Protein AF-A0A4D7BEP0-F1 (afdb_monomer_lite)

Foldseek 3Di:
DCVVCCVVVVHDDDPVCVVVVVVVVVVVVVVVVVVVPDDDDPPDDPDDDDDD

Sequence (52 aa):
MIDALAPVLGLAIAAEFRPGVIANLQVAIRLARALDAVDLVDHDEPAPVFEA

pLDDT: mean 92.28, std 5.73, range [68.94, 97.5]

Radius of gyration: 16.18 Å; chains: 1; bounding box: 41×21×30 Å

InterPro domains:
  IPR025148 1-carboxybiuret hydrolase subunit AtzG-like [PF13318] (2-50)

Structure (mmCIF, N/CA/C/O backbone):
data_AF-A0A4D7BEP0-F1
#
_entry.id   AF-A0A4D7BEP0-F1
#
loop_
_atom_site.group_PDB
_atom_site.id
_atom_site.type_symbol
_atom_site.label_atom_id
_atom_site.label_alt_id
_atom_site.label_comp_id
_atom_site.label_asym_id
_atom_site.label_entity_id
_atom_site.label_seq_id
_atom_site.pdbx_PDB_ins_code
_atom_site.Cartn_x
_atom_site.Cartn_y
_atom_site.Cartn_z
_atom_site.occupancy
_atom_site.B_iso_or_equiv
_atom_site.auth_seq_id
_atom_site.auth_comp_id
_atom_site.auth_asym_id
_atom_site.auth_atom_id
_atom_site.pdbx_PDB_model_num
ATOM 1 N N . MET A 1 1 ? -11.928 -5.598 -1.418 1.00 68.94 1 MET A N 1
ATOM 2 C CA . MET A 1 1 ? -10.478 -5.746 -1.152 1.00 68.94 1 MET A CA 1
ATOM 3 C C . MET A 1 1 ? -10.052 -5.015 0.113 1.00 68.94 1 MET A C 1
ATOM 5 O O . MET A 1 1 ? -9.508 -5.679 0.977 1.00 68.94 1 MET A O 1
ATOM 9 N N . ILE A 1 2 ? -10.340 -3.714 0.268 1.00 85.56 2 ILE A N 1
ATOM 10 C CA . ILE A 1 2 ? -9.935 -2.931 1.457 1.00 85.56 2 ILE A CA 1
ATOM 11 C C . ILE A 1 2 ? -10.376 -3.593 2.772 1.00 85.56 2 ILE A C 1
ATOM 13 O O . ILE A 1 2 ? -9.530 -3.879 3.608 1.00 85.56 2 ILE A O 1
ATOM 17 N N . ASP A 1 3 ? -11.662 -3.932 2.918 1.00 85.44 3 ASP A N 1
ATOM 18 C CA . ASP A 1 3 ? -12.171 -4.522 4.174 1.00 85.44 3 ASP A CA 1
ATOM 19 C C . ASP A 1 3 ? -11.626 -5.926 4.454 1.00 85.44 3 ASP A C 1
ATOM 21 O O . ASP A 1 3 ? -11.610 -6.366 5.596 1.00 85.44 3 ASP A O 1
ATOM 25 N N . ALA A 1 4 ? -11.187 -6.636 3.413 1.00 90.12 4 ALA A N 1
ATOM 26 C CA . ALA A 1 4 ? -10.623 -7.973 3.551 1.00 90.12 4 ALA A CA 1
ATOM 27 C C . ALA A 1 4 ? -9.141 -7.922 3.950 1.00 90.12 4 ALA A C 1
ATOM 29 O O . ALA A 1 4 ? -8.682 -8.765 4.711 1.00 90.12 4 ALA A O 1
ATOM 30 N N . LEU A 1 5 ? -8.394 -6.932 3.447 1.00 93.25 5 LEU A N 1
ATOM 31 C CA . LEU A 1 5 ? -6.958 -6.789 3.703 1.00 93.25 5 LEU A CA 1
ATOM 32 C C . LEU A 1 5 ? -6.649 -6.005 4.978 1.00 93.25 5 LEU A C 1
ATOM 34 O O . LEU A 1 5 ? -5.627 -6.266 5.603 1.00 93.25 5 LEU A O 1
ATOM 38 N N . ALA A 1 6 ? -7.511 -5.069 5.384 1.00 92.94 6 ALA A N 1
ATOM 39 C CA . ALA A 1 6 ? -7.257 -4.252 6.567 1.00 92.94 6 ALA A CA 1
ATOM 40 C C . ALA A 1 6 ? -7.011 -5.098 7.839 1.00 92.94 6 ALA A C 1
ATOM 42 O O . ALA A 1 6 ? -5.988 -4.868 8.483 1.00 92.94 6 ALA A O 1
ATOM 43 N N . PRO A 1 7 ? -7.807 -6.144 8.154 1.00 92.88 7 PRO A N 1
ATOM 44 C CA . PRO A 1 7 ? -7.530 -7.014 9.300 1.00 92.88 7 PRO A CA 1
ATOM 45 C C . PRO A 1 7 ? -6.221 -7.800 9.171 1.00 92.88 7 PRO A C 1
ATOM 47 O O . PRO A 1 7 ? -5.507 -7.958 10.155 1.00 92.88 7 PRO A O 1
ATOM 50 N N . VAL A 1 8 ? -5.883 -8.261 7.960 1.00 96.00 8 VAL A N 1
ATOM 51 C CA . VAL A 1 8 ? -4.638 -9.006 7.688 1.00 96.00 8 VAL A CA 1
ATOM 52 C C . VAL A 1 8 ? -3.409 -8.144 7.979 1.00 96.00 8 VAL A C 1
ATOM 54 O O . VAL A 1 8 ? -2.410 -8.642 8.485 1.00 96.00 8 VAL A O 1
ATOM 57 N N . LEU A 1 9 ? -3.503 -6.842 7.704 1.00 94.56 9 LEU A N 1
ATOM 58 C CA . LEU A 1 9 ? -2.453 -5.859 7.973 1.00 94.56 9 LEU A CA 1
ATOM 59 C C . LEU A 1 9 ? -2.518 -5.277 9.398 1.00 94.56 9 LEU A C 1
ATOM 61 O O . LEU A 1 9 ? -1.740 -4.383 9.722 1.00 94.56 9 LEU A O 1
ATOM 65 N N . GLY A 1 10 ? -3.451 -5.735 10.242 1.00 95.75 10 GLY A N 1
ATOM 66 C CA . GLY A 1 10 ? -3.657 -5.202 11.593 1.00 95.75 10 GLY A CA 1
ATOM 67 C C . GLY A 1 10 ? -4.194 -3.765 11.626 1.00 95.75 10 GLY A C 1
ATOM 68 O O . GLY A 1 10 ? -4.013 -3.061 12.617 1.00 95.75 10 GLY A O 1
ATOM 69 N N . LEU A 1 11 ? -4.841 -3.311 10.550 1.00 94.38 11 LEU A N 1
ATOM 70 C CA . LEU A 1 11 ? -5.359 -1.953 10.409 1.00 94.38 11 LEU A CA 1
ATOM 71 C C . LEU A 1 11 ? -6.853 -1.894 10.740 1.00 94.38 11 LEU A C 1
ATOM 73 O O . LEU A 1 11 ? -7.665 -2.622 10.166 1.00 94.38 11 LEU A O 1
ATOM 77 N N . ALA A 1 12 ? -7.227 -0.954 11.607 1.00 93.75 12 ALA A N 1
ATOM 78 C CA . ALA A 1 12 ? -8.615 -0.566 11.825 1.00 93.75 12 ALA A CA 1
ATOM 79 C C . ALA A 1 12 ? -8.934 0.686 10.997 1.00 93.75 12 ALA A C 1
ATOM 81 O O . ALA A 1 12 ? -8.299 1.727 11.160 1.00 93.75 12 ALA A O 1
ATOM 82 N N . ILE A 1 13 ? -9.926 0.591 10.109 1.00 92.44 13 ILE A N 1
ATOM 83 C CA . ILE A 1 13 ? -10.362 1.708 9.264 1.00 92.44 13 ILE A CA 1
ATOM 84 C C . ILE A 1 13 ? -11.749 2.137 9.727 1.00 92.44 13 ILE A C 1
ATOM 86 O O . ILE A 1 13 ? -12.726 1.416 9.527 1.00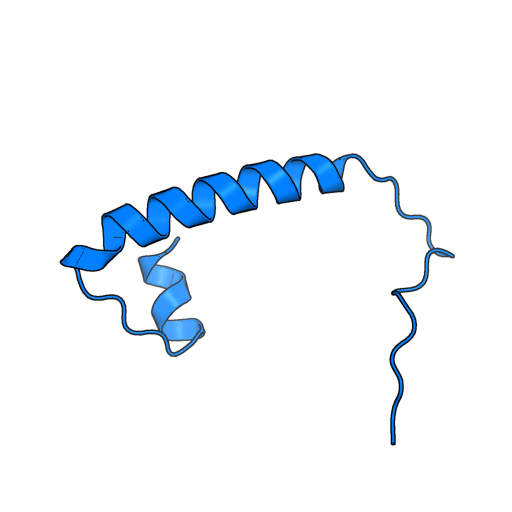 92.44 13 ILE A O 1
ATOM 90 N N . ALA A 1 14 ? -11.829 3.315 10.342 1.00 95.00 14 ALA A N 1
ATOM 91 C CA . ALA A 1 14 ? -13.104 3.914 10.705 1.00 95.00 14 ALA A CA 1
ATOM 92 C C . ALA A 1 14 ? -13.924 4.243 9.442 1.00 95.00 14 ALA A C 1
ATOM 94 O O . ALA A 1 14 ? -13.366 4.552 8.381 1.00 95.00 14 ALA A O 1
ATOM 95 N N . ALA A 1 15 ? -15.252 4.149 9.533 1.00 93.38 15 ALA A N 1
ATOM 96 C CA . ALA A 1 15 ? -16.137 4.248 8.371 1.00 93.38 15 ALA A CA 1
ATOM 97 C C . ALA A 1 15 ? -16.015 5.607 7.661 1.00 93.38 15 ALA A C 1
ATOM 99 O O . ALA A 1 15 ? -16.043 5.670 6.430 1.00 93.38 15 ALA A O 1
ATOM 100 N N . GLU A 1 16 ? -15.801 6.676 8.427 1.00 97.00 16 GLU A N 1
ATOM 101 C CA . GLU A 1 16 ? -15.579 8.040 7.949 1.00 97.00 16 GLU A CA 1
ATOM 102 C C . GLU A 1 16 ? -14.309 8.188 7.097 1.00 97.00 16 GLU A C 1
ATOM 104 O O . GLU A 1 16 ? -14.269 9.023 6.194 1.00 97.00 16 GLU A O 1
ATOM 109 N N . PHE A 1 17 ? -13.289 7.352 7.318 1.00 95.56 17 PHE A N 1
ATOM 110 C CA . PHE A 1 17 ? -12.035 7.395 6.557 1.00 95.56 17 PHE A CA 1
ATOM 111 C C . PHE A 1 17 ? -12.081 6.558 5.284 1.00 95.56 17 PHE A C 1
ATOM 113 O O . PHE A 1 17 ? -11.259 6.749 4.384 1.00 95.56 17 PHE A O 1
ATOM 120 N N . ARG A 1 18 ? -13.054 5.651 5.168 1.00 93.38 18 ARG A N 1
ATOM 121 C CA . ARG A 1 18 ? -13.162 4.714 4.048 1.00 93.38 18 ARG A CA 1
ATOM 122 C C . ARG A 1 18 ? -13.152 5.390 2.670 1.00 93.38 18 ARG A C 1
ATOM 124 O O . ARG A 1 18 ? -12.413 4.908 1.808 1.00 93.38 18 ARG A O 1
ATOM 131 N N . PRO A 1 19 ? -13.879 6.503 2.433 1.00 96.12 19 PRO A N 1
ATOM 132 C CA . PRO A 1 19 ? -13.824 7.195 1.146 1.00 96.12 19 PRO A CA 1
ATOM 133 C C . PRO A 1 19 ? -12.421 7.729 0.823 1.00 96.12 19 PRO A C 1
ATOM 135 O O . PRO A 1 19 ? -11.955 7.597 -0.307 1.00 96.12 19 PRO A O 1
ATOM 138 N N . GLY A 1 20 ? -11.717 8.271 1.823 1.00 96.94 20 GLY A N 1
ATOM 139 C CA . GLY A 1 20 ? -10.355 8.786 1.664 1.00 96.94 20 GLY A CA 1
ATOM 140 C C . GLY A 1 20 ? -9.333 7.682 1.387 1.00 96.94 20 GLY A C 1
ATOM 141 O O . GLY A 1 20 ? -8.486 7.831 0.507 1.00 96.94 20 GLY A O 1
ATOM 142 N N . VAL A 1 21 ? -9.446 6.540 2.073 1.00 95.62 21 VAL A N 1
ATOM 143 C CA . VAL A 1 21 ? -8.596 5.365 1.810 1.00 95.62 21 VAL A CA 1
ATOM 144 C C . VAL A 1 21 ? -8.779 4.876 0.372 1.00 95.62 21 VAL A C 1
ATOM 146 O O . VAL A 1 21 ? -7.792 4.627 -0.317 1.00 95.62 21 VAL A O 1
ATOM 149 N N . ILE A 1 22 ? -10.024 4.791 -0.110 1.00 95.50 22 ILE A N 1
ATOM 150 C CA . ILE A 1 22 ? -10.314 4.408 -1.500 1.00 95.50 22 ILE A CA 1
ATOM 151 C C . ILE A 1 22 ? -9.652 5.381 -2.480 1.00 95.50 22 ILE A C 1
ATOM 153 O O . ILE A 1 22 ? -8.966 4.936 -3.400 1.00 95.50 22 ILE A O 1
ATOM 157 N N . ALA A 1 23 ? -9.828 6.688 -2.275 1.00 97.50 23 ALA A N 1
ATOM 158 C CA . ALA A 1 23 ? -9.273 7.706 -3.162 1.00 97.50 23 ALA A CA 1
ATOM 159 C C . ALA A 1 23 ? -7.737 7.627 -3.240 1.00 97.50 23 ALA A C 1
ATOM 161 O O . ALA A 1 23 ? -7.166 7.624 -4.330 1.00 97.50 23 ALA A O 1
ATOM 162 N N . ASN A 1 24 ? -7.060 7.475 -2.100 1.00 96.94 24 ASN A N 1
ATOM 163 C CA . ASN A 1 24 ? -5.601 7.360 -2.070 1.00 96.94 24 ASN A CA 1
ATOM 164 C C . ASN A 1 24 ? -5.104 6.066 -2.730 1.00 96.94 24 ASN A C 1
ATOM 166 O O . ASN A 1 24 ? -4.127 6.090 -3.479 1.00 96.94 24 ASN A O 1
ATOM 170 N N . LEU A 1 25 ? -5.801 4.945 -2.525 1.00 96.06 25 LEU A N 1
ATOM 171 C CA . LEU A 1 25 ? -5.456 3.690 -3.195 1.00 96.06 25 LEU A CA 1
ATOM 172 C C . LEU A 1 25 ? -5.635 3.778 -4.714 1.00 96.06 25 LEU A C 1
ATOM 174 O O . LEU A 1 25 ? -4.832 3.213 -5.450 1.00 96.06 25 LEU A O 1
ATOM 178 N N . GLN A 1 26 ? -6.631 4.517 -5.208 1.00 97.25 26 GLN A N 1
ATOM 179 C CA . GLN A 1 26 ? -6.787 4.751 -6.649 1.00 97.25 26 GLN A CA 1
ATOM 180 C C . GLN A 1 26 ? -5.598 5.519 -7.243 1.00 97.25 26 GLN A C 1
ATOM 182 O O . GLN A 1 26 ? -5.139 5.183 -8.338 1.00 97.25 26 GLN A O 1
ATOM 187 N N . VAL A 1 27 ? -5.065 6.509 -6.520 1.00 97.50 27 VAL A N 1
ATOM 188 C CA . VAL A 1 27 ? -3.842 7.226 -6.922 1.00 97.50 27 VAL A CA 1
ATOM 189 C C . VAL A 1 27 ? -2.639 6.281 -6.924 1.00 97.50 27 VAL A C 1
ATOM 191 O O . VAL A 1 27 ? -1.915 6.228 -7.918 1.00 97.50 27 VAL A O 1
ATOM 194 N N . ALA A 1 28 ? -2.461 5.483 -5.868 1.00 96.62 28 ALA A N 1
ATOM 195 C CA . ALA A 1 28 ? -1.378 4.505 -5.788 1.00 96.62 28 ALA A CA 1
ATOM 196 C C . ALA A 1 28 ? -1.437 3.478 -6.934 1.00 96.62 28 ALA A C 1
ATOM 198 O O . ALA A 1 28 ? -0.419 3.207 -7.563 1.00 96.62 28 ALA A O 1
ATOM 199 N N . ILE A 1 29 ? -2.630 2.977 -7.280 1.00 95.88 29 ILE A N 1
ATOM 200 C CA . ILE A 1 29 ? -2.829 2.051 -8.409 1.00 95.88 29 ILE A CA 1
ATOM 201 C C . ILE A 1 29 ? -2.403 2.689 -9.734 1.00 95.88 29 ILE A C 1
ATOM 203 O O . ILE A 1 29 ? -1.812 2.018 -10.578 1.00 95.88 29 ILE A O 1
ATOM 207 N N . ARG A 1 30 ? -2.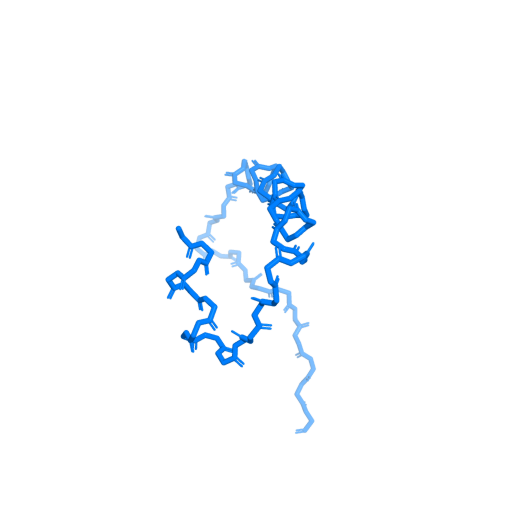686 3.980 -9.944 1.00 95.69 30 ARG A N 1
ATOM 208 C CA . ARG A 1 30 ? -2.251 4.678 -11.161 1.00 95.69 30 ARG A CA 1
ATOM 209 C C . ARG A 1 30 ? -0.725 4.718 -11.270 1.00 95.69 30 ARG A C 1
ATOM 211 O O . ARG A 1 30 ? -0.207 4.531 -12.365 1.00 95.69 30 ARG A O 1
ATOM 218 N N . LEU A 1 31 ? -0.033 4.965 -10.159 1.00 96.50 31 LEU A N 1
ATOM 219 C CA . LEU A 1 31 ? 1.430 4.978 -10.118 1.00 96.50 31 LEU A CA 1
ATOM 220 C C . LEU A 1 31 ? 2.007 3.572 -10.305 1.00 96.50 31 LEU A C 1
ATOM 222 O O . LEU A 1 31 ? 2.917 3.403 -11.107 1.00 96.50 31 LEU A O 1
ATOM 226 N N . ALA A 1 32 ? 1.429 2.561 -9.652 1.00 95.94 32 ALA A N 1
ATOM 227 C CA . ALA A 1 32 ? 1.835 1.166 -9.822 1.00 95.94 32 ALA A CA 1
ATOM 228 C C . ALA A 1 32 ? 1.733 0.720 -11.289 1.00 95.94 32 ALA A C 1
ATOM 230 O O . ALA A 1 32 ? 2.686 0.184 -11.836 1.00 95.94 32 ALA A O 1
ATOM 231 N N . ARG A 1 33 ? 0.639 1.066 -11.981 1.00 94.62 33 ARG A N 1
ATOM 232 C CA . ARG A 1 33 ? 0.480 0.777 -13.418 1.00 94.62 33 ARG A CA 1
ATOM 233 C C . ARG A 1 33 ? 1.512 1.459 -14.312 1.00 94.62 33 ARG A C 1
ATOM 235 O O . ARG A 1 33 ? 1.779 0.968 -15.400 1.00 94.62 33 ARG A O 1
ATOM 242 N N . ALA A 1 34 ? 2.050 2.607 -13.899 1.00 94.12 34 ALA A N 1
ATOM 243 C CA . ALA A 1 34 ? 3.140 3.240 -14.636 1.00 94.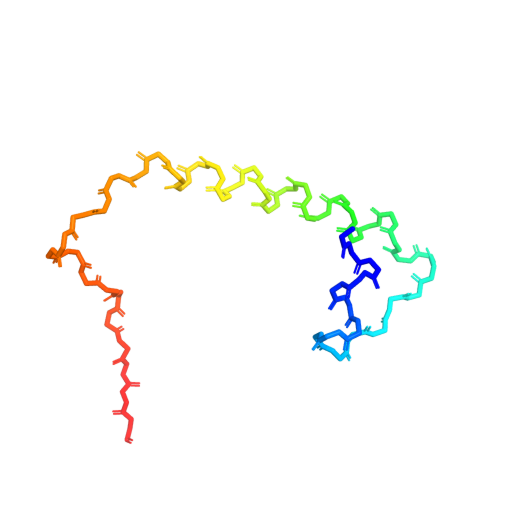12 34 ALA A CA 1
ATOM 244 C C . ALA A 1 34 ? 4.450 2.446 -14.497 1.00 94.12 34 ALA A C 1
ATOM 246 O O . ALA A 1 34 ? 5.273 2.483 -15.406 1.00 94.12 34 ALA A O 1
ATOM 247 N N . LEU A 1 35 ? 4.621 1.721 -13.386 1.00 93.00 35 LEU A N 1
ATOM 248 C CA . LEU A 1 35 ? 5.766 0.848 -13.131 1.00 93.00 35 LEU A CA 1
ATOM 249 C C . LEU A 1 35 ? 5.606 -0.540 -13.766 1.00 93.00 35 LEU A C 1
ATOM 251 O O . LEU A 1 35 ? 6.609 -1.102 -14.179 1.00 93.00 35 LEU A O 1
ATOM 255 N N . ASP A 1 36 ? 4.380 -1.055 -13.935 1.00 92.12 36 ASP A N 1
ATOM 256 C CA . ASP A 1 36 ? 4.121 -2.334 -14.634 1.00 92.12 36 ASP A CA 1
ATOM 257 C C . ASP A 1 36 ? 4.651 -2.350 -16.084 1.00 92.12 36 ASP A C 1
ATOM 259 O O . ASP A 1 36 ? 4.832 -3.411 -16.672 1.00 92.12 36 ASP A O 1
ATOM 263 N N . ALA A 1 37 ? 4.874 -1.175 -16.682 1.00 87.00 37 ALA A N 1
ATOM 264 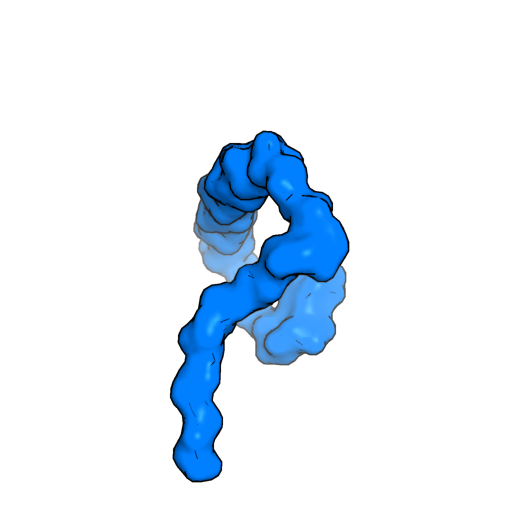C CA . ALA A 1 37 ? 5.450 -1.040 -18.018 1.00 87.00 37 ALA A CA 1
ATOM 265 C C . ALA A 1 37 ? 6.981 -1.221 -18.053 1.00 87.00 37 ALA A C 1
ATOM 267 O O . ALA A 1 37 ? 7.562 -1.206 -19.139 1.00 87.00 37 ALA A O 1
ATOM 268 N N . VAL A 1 38 ? 7.638 -1.338 -16.896 1.00 90.56 38 VAL A N 1
ATOM 269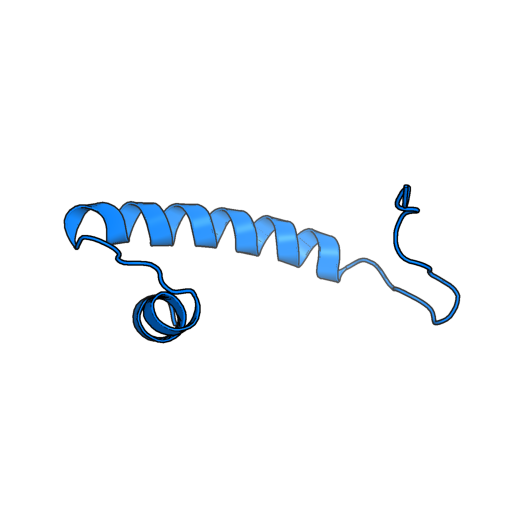 C CA . VAL A 1 38 ? 9.076 -1.599 -16.795 1.00 90.56 38 VAL A CA 1
ATOM 270 C C . VAL A 1 38 ? 9.309 -3.099 -16.949 1.00 90.56 38 VAL A C 1
ATOM 272 O O . VAL A 1 38 ? 8.835 -3.888 -16.137 1.00 90.56 38 VAL A O 1
ATOM 275 N N . ASP A 1 39 ? 10.037 -3.483 -17.994 1.00 91.25 39 ASP A N 1
ATOM 276 C CA . ASP A 1 39 ? 10.458 -4.867 -18.209 1.00 91.25 39 ASP A CA 1
ATOM 277 C C . ASP A 1 39 ? 11.647 -5.171 -17.293 1.00 91.25 39 ASP A C 1
ATOM 279 O O . ASP A 1 39 ? 12.709 -4.569 -17.451 1.00 91.25 39 ASP A O 1
ATOM 283 N N . LEU A 1 40 ? 11.432 -6.042 -16.307 1.00 93.06 40 LEU A N 1
ATOM 284 C CA . LEU A 1 40 ? 12.474 -6.506 -15.396 1.00 93.06 40 LEU A CA 1
ATOM 285 C C . LEU A 1 40 ? 13.015 -7.842 -15.905 1.00 93.06 40 LEU A C 1
ATOM 287 O O . LEU A 1 40 ? 12.257 -8.803 -16.055 1.00 93.06 40 LEU A O 1
ATOM 291 N N . VAL A 1 41 ? 14.321 -7.909 -16.144 1.00 93.56 41 VAL A N 1
ATOM 292 C CA . VAL A 1 41 ? 15.027 -9.139 -16.521 1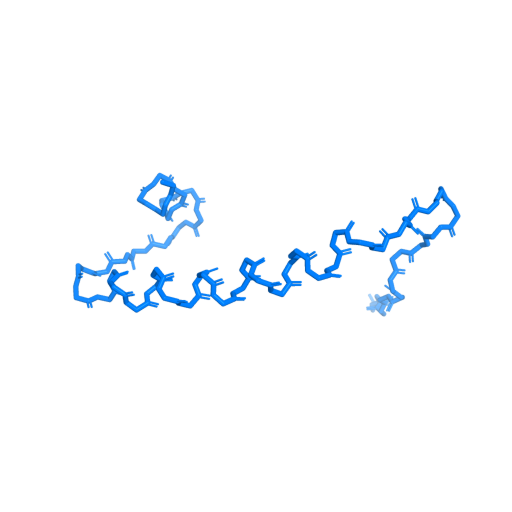.00 93.56 41 VAL A CA 1
ATOM 293 C C . VAL A 1 41 ? 15.642 -9.811 -15.293 1.00 93.56 41 VAL A C 1
ATOM 295 O O . VAL A 1 41 ? 15.826 -9.185 -14.257 1.00 93.56 41 VAL A O 1
ATOM 298 N N . ASP A 1 42 ? 16.035 -11.081 -15.411 1.00 90.94 42 ASP A N 1
ATOM 299 C CA . ASP A 1 42 ? 16.607 -11.857 -14.293 1.00 90.94 42 ASP A CA 1
ATOM 300 C C . ASP A 1 42 ? 17.858 -11.222 -13.653 1.00 90.94 42 ASP A C 1
ATOM 302 O O . ASP A 1 42 ? 18.197 -11.529 -12.512 1.00 90.94 42 ASP A O 1
ATOM 306 N N . HIS A 1 43 ? 18.563 -10.355 -14.388 1.00 93.88 43 HIS A N 1
ATOM 307 C CA . HIS A 1 43 ? 19.736 -9.625 -13.903 1.00 93.88 43 HIS A CA 1
ATOM 308 C C . HIS A 1 43 ? 19.408 -8.274 -13.248 1.00 93.88 43 HIS A C 1
ATOM 310 O O . HIS A 1 43 ? 20.325 -7.623 -12.747 1.00 93.88 43 HIS A O 1
ATOM 316 N N . ASP A 1 44 ? 18.144 -7.841 -13.245 1.00 94.44 44 ASP A N 1
ATOM 317 C CA . ASP A 1 44 ? 17.730 -6.634 -12.536 1.00 94.44 44 ASP A CA 1
ATOM 318 C C . ASP A 1 44 ? 17.629 -6.926 -11.040 1.00 94.44 44 ASP A C 1
ATOM 320 O O . ASP A 1 44 ? 16.709 -7.581 -10.547 1.00 94.44 44 ASP A O 1
ATOM 324 N N . GLU A 1 45 ? 18.609 -6.424 -10.301 1.00 90.94 45 GLU A N 1
ATOM 325 C CA . GLU A 1 45 ? 18.648 -6.545 -8.853 1.00 90.94 45 GLU A CA 1
ATOM 326 C C . GLU A 1 45 ? 17.868 -5.396 -8.186 1.00 90.94 45 GLU A C 1
ATOM 328 O O . GLU A 1 45 ? 17.845 -4.267 -8.694 1.00 90.94 45 GLU A O 1
ATOM 333 N N . PRO A 1 46 ? 17.232 -5.634 -7.022 1.00 90.81 46 PRO A N 1
ATOM 334 C CA . PRO A 1 46 ? 16.664 -4.562 -6.216 1.00 90.81 46 PRO A CA 1
ATOM 335 C C . PRO A 1 46 ? 17.711 -3.500 -5.862 1.00 90.81 46 PRO A C 1
ATOM 337 O O . PRO A 1 46 ? 18.903 -3.782 -5.753 1.00 90.81 46 PRO A O 1
ATOM 340 N N . ALA A 1 47 ? 17.255 -2.271 -5.618 1.00 90.94 47 ALA A N 1
ATOM 341 C CA . ALA A 1 47 ? 18.142 -1.198 -5.185 1.00 90.94 47 ALA A CA 1
ATOM 342 C C . ALA A 1 47 ? 18.933 -1.603 -3.918 1.00 90.94 47 ALA A C 1
ATOM 344 O O . ALA A 1 47 ? 18.357 -2.212 -3.010 1.00 90.94 47 ALA A O 1
ATOM 345 N N . PRO A 1 48 ? 20.228 -1.248 -3.826 1.00 90.31 48 PRO A N 1
ATOM 346 C CA . PRO A 1 48 ? 21.080 -1.669 -2.721 1.00 90.31 48 PRO A CA 1
ATOM 347 C C . PRO A 1 48 ? 20.583 -1.104 -1.385 1.00 90.31 48 PRO A C 1
ATOM 349 O O . PRO A 1 48 ? 20.291 0.089 -1.269 1.00 90.31 48 PRO A O 1
ATOM 352 N N . VAL A 1 49 ? 20.537 -1.960 -0.363 1.00 90.12 49 VAL A N 1
ATOM 353 C CA . VAL A 1 49 ? 20.241 -1.589 1.027 1.00 90.12 49 VAL A CA 1
ATOM 354 C C . VAL A 1 49 ? 21.509 -1.692 1.871 1.00 90.12 49 VAL A C 1
ATOM 356 O O . VAL A 1 49 ? 22.328 -2.584 1.668 1.00 90.12 49 VAL A O 1
ATOM 359 N N . PHE A 1 50 ? 21.695 -0.764 2.809 1.00 86.25 50 PHE A N 1
ATOM 360 C CA . PHE A 1 50 ? 22.773 -0.857 3.791 1.00 86.25 50 PHE A CA 1
ATOM 361 C C . PHE A 1 50 ? 22.311 -1.718 4.972 1.00 86.25 50 PHE A C 1
ATOM 363 O O . PHE A 1 50 ? 21.308 -1.388 5.605 1.00 86.25 50 PHE A O 1
ATOM 370 N N . GLU A 1 51 ? 23.049 -2.785 5.279 1.00 79.81 51 GLU A N 1
ATOM 371 C CA . GLU A 1 51 ? 22.868 -3.597 6.488 1.00 79.81 51 GLU A CA 1
ATOM 372 C C . GLU A 1 51 ? 24.012 -3.296 7.473 1.00 79.81 51 GLU A C 1
ATOM 374 O O . GLU A 1 51 ? 25.176 -3.239 7.072 1.00 79.81 51 GLU A O 1
ATOM 379 N N . ALA A 1 52 ? 23.662 -3.030 8.737 1.00 70.50 52 ALA A N 1
ATOM 380 C CA . ALA A 1 52 ? 24.585 -2.672 9.822 1.00 70.50 52 ALA A CA 1
ATOM 381 C C . ALA A 1 52 ? 25.042 -3.890 10.632 1.00 70.50 52 ALA A C 1
ATOM 383 O O . ALA A 1 52 ? 24.219 -4.817 10.812 1.00 70.50 52 ALA A O 1
#

Organism: NCBI:txid1940610

Secondary structure (DSSP, 8-state):
-HHHHHHHTT----GGGHHHHHHHHHHHHHHHHHHTTS---TT-PPPP----